Protein AF-A0A9D4F989-F1 (afdb_monomer_lite)

Structure (mmCIF, N/CA/C/O backbone):
data_AF-A0A9D4F989-F1
#
_entry.id   AF-A0A9D4F989-F1
#
loop_
_atom_site.group_PDB
_atom_site.id
_atom_site.type_symbol
_atom_site.label_atom_id
_atom_site.label_alt_id
_atom_site.label_comp_id
_atom_site.label_asym_id
_atom_site.label_entity_id
_atom_site.label_seq_id
_atom_site.pdbx_PDB_ins_code
_atom_site.Cartn_x
_atom_site.Cartn_y
_atom_site.Cartn_z
_atom_site.occupancy
_atom_site.B_iso_or_equiv
_atom_site.auth_seq_id
_atom_site.auth_comp_id
_atom_site.auth_asym_id
_atom_site.auth_atom_id
_atom_site.pdbx_PDB_model_num
ATOM 1 N N . MET A 1 1 ? -11.561 19.143 6.653 1.00 54.91 1 MET A N 1
ATOM 2 C CA . MET A 1 1 ? -11.334 17.768 7.150 1.00 54.91 1 MET A CA 1
ATOM 3 C C . MET A 1 1 ? -10.970 16.896 5.961 1.00 54.91 1 MET A C 1
ATOM 5 O O . MET A 1 1 ? -11.530 17.117 4.899 1.00 54.91 1 MET A O 1
ATOM 9 N N . GLY A 1 2 ? -9.985 16.008 6.096 1.00 77.81 2 GLY A N 1
ATOM 10 C CA . GLY A 1 2 ? -9.542 15.146 4.992 1.00 77.81 2 GLY A CA 1
ATOM 11 C C . GLY A 1 2 ? -10.438 13.919 4.803 1.00 77.81 2 GLY A C 1
ATOM 12 O O . GLY A 1 2 ? -11.160 13.530 5.721 1.00 77.81 2 GLY A O 1
ATOM 13 N N . THR A 1 3 ? -10.338 13.276 3.637 1.00 82.25 3 THR A N 1
ATOM 14 C CA . THR A 1 3 ? -11.141 12.113 3.210 1.00 82.25 3 THR A CA 1
ATOM 15 C C . THR A 1 3 ? -11.214 10.993 4.257 1.00 82.25 3 THR A C 1
ATOM 17 O O . THR A 1 3 ? -12.277 10.416 4.474 1.00 82.25 3 THR A O 1
ATOM 20 N N . ALA A 1 4 ? -10.119 10.717 4.974 1.00 82.19 4 ALA A N 1
ATOM 21 C CA . ALA A 1 4 ? -10.080 9.708 6.038 1.00 82.19 4 ALA A CA 1
ATOM 22 C C . ALA A 1 4 ? -11.000 10.044 7.231 1.00 82.19 4 ALA A C 1
ATOM 24 O O . ALA A 1 4 ? -11.661 9.160 7.781 1.00 82.19 4 ALA A O 1
ATOM 25 N N . GLY A 1 5 ? -11.095 11.325 7.602 1.00 83.75 5 GLY A N 1
ATOM 26 C CA . GLY A 1 5 ? -11.974 11.789 8.678 1.00 83.75 5 GLY A CA 1
ATOM 27 C C . GLY A 1 5 ? -13.455 11.639 8.327 1.00 83.75 5 GLY A C 1
ATOM 28 O O . GLY A 1 5 ? -14.257 11.242 9.172 1.00 83.75 5 GLY A O 1
ATOM 29 N N . ASP A 1 6 ? -13.819 11.868 7.062 1.00 87.56 6 ASP A N 1
ATOM 30 C CA . ASP A 1 6 ? -15.190 11.652 6.589 1.00 87.56 6 ASP A CA 1
ATOM 31 C C . ASP A 1 6 ? -15.585 10.174 6.572 1.00 87.56 6 ASP A C 1
ATOM 33 O O . ASP A 1 6 ? -16.727 9.836 6.895 1.00 87.56 6 ASP A O 1
ATOM 37 N N . ILE A 1 7 ? -14.651 9.280 6.245 1.00 85.81 7 ILE A N 1
ATOM 38 C CA . ILE A 1 7 ? -14.887 7.833 6.292 1.00 85.81 7 ILE A CA 1
ATOM 39 C C . ILE A 1 7 ? -15.114 7.376 7.736 1.00 85.81 7 ILE A C 1
ATOM 41 O O . ILE A 1 7 ? -16.089 6.672 7.999 1.00 85.81 7 ILE A O 1
ATOM 45 N N . LEU A 1 8 ? -14.272 7.818 8.677 1.00 86.81 8 LEU A N 1
ATOM 46 C CA . LEU A 1 8 ? -14.435 7.521 10.106 1.00 86.81 8 LEU A CA 1
ATOM 47 C C . LEU A 1 8 ? -15.788 7.999 10.637 1.00 86.81 8 LEU A C 1
ATOM 49 O O . LEU A 1 8 ? -16.505 7.241 11.289 1.00 86.81 8 LEU A O 1
ATOM 53 N N . ARG A 1 9 ? -16.186 9.228 10.294 1.00 87.44 9 ARG A N 1
ATOM 54 C CA . ARG A 1 9 ? -17.482 9.785 10.697 1.00 87.44 9 ARG A CA 1
ATOM 55 C C . ARG A 1 9 ? -18.658 8.963 10.165 1.00 87.44 9 ARG A C 1
ATOM 57 O O . ARG A 1 9 ? -19.626 8.757 10.891 1.00 87.44 9 ARG A O 1
ATOM 64 N N . ARG A 1 10 ? -18.579 8.475 8.922 1.00 89.44 10 ARG A N 1
ATOM 65 C CA . ARG A 1 10 ? -19.621 7.632 8.303 1.00 89.44 10 ARG A CA 1
ATOM 66 C C . ARG A 1 10 ? -19.702 6.230 8.908 1.00 89.44 10 ARG A C 1
ATOM 68 O O . ARG A 1 10 ? -20.779 5.644 8.903 1.00 89.44 10 ARG A O 1
ATOM 75 N N . LEU A 1 11 ? -18.596 5.690 9.418 1.00 89.44 11 LEU A N 1
ATOM 76 C CA . LEU A 1 11 ? -18.585 4.398 10.113 1.00 89.44 11 LEU A CA 1
ATOM 77 C C . LEU A 1 11 ? -19.274 4.464 11.486 1.00 89.44 11 LEU A C 1
ATOM 79 O O . LEU A 1 11 ? -19.804 3.455 11.954 1.00 89.44 11 LEU A O 1
ATOM 83 N N . GLY A 1 12 ? -19.310 5.652 12.093 1.00 89.69 12 GLY A N 1
ATOM 84 C CA . GLY A 1 12 ? -19.971 5.912 13.365 1.00 89.69 12 GLY A CA 1
ATOM 85 C C . GLY A 1 12 ? -19.140 5.497 14.590 1.00 89.69 12 GLY A C 1
ATOM 86 O O . GLY A 1 12 ? -18.182 4.731 14.482 1.00 89.69 12 GLY A O 1
ATOM 87 N N . PRO A 1 13 ? -19.512 5.973 15.791 1.00 87.25 13 PRO A N 1
ATOM 88 C CA . PRO A 1 13 ? -18.691 5.863 17.004 1.00 87.25 13 PRO A CA 1
ATOM 89 C C . PRO A 1 13 ? -18.551 4.436 17.557 1.00 87.25 13 PRO A C 1
ATOM 91 O O . PRO A 1 13 ? -17.716 4.194 18.418 1.00 87.25 13 PRO A O 1
ATOM 94 N N . LYS A 1 14 ? -19.365 3.487 17.079 1.00 91.38 14 LYS A N 1
ATOM 95 C CA . LYS A 1 14 ? -19.327 2.072 17.491 1.00 91.38 14 LYS A CA 1
ATOM 96 C C . LYS A 1 14 ? -18.559 1.180 16.510 1.00 91.38 14 LYS A C 1
ATOM 98 O O . LYS A 1 14 ? -18.601 -0.042 16.635 1.00 91.38 14 LYS A O 1
ATOM 103 N N . ALA A 1 15 ? -17.919 1.759 15.495 1.00 89.56 15 ALA A N 1
ATOM 104 C CA . ALA A 1 15 ? -17.136 0.986 14.545 1.00 89.56 15 ALA A CA 1
ATOM 105 C C . ALA A 1 15 ? -15.944 0.327 15.249 1.00 89.56 15 ALA A C 1
ATOM 107 O O . ALA A 1 15 ? -15.172 0.990 15.939 1.00 89.56 15 ALA A O 1
ATOM 108 N N . SER A 1 16 ? -15.788 -0.984 15.067 1.00 90.94 16 SER A N 1
ATOM 109 C CA . SER A 1 16 ? -14.613 -1.692 15.569 1.00 90.94 16 SER A CA 1
ATOM 110 C C . SER A 1 16 ? -13.362 -1.263 14.804 1.00 90.94 16 SER A C 1
ATOM 112 O O . SER A 1 16 ? -13.427 -0.921 13.620 1.00 90.94 16 SER A O 1
ATOM 114 N N . VAL A 1 17 ? -12.204 -1.352 15.461 1.00 85.88 17 VAL A N 1
ATOM 115 C CA . VAL A 1 17 ? -10.896 -1.056 14.850 1.00 85.88 17 VAL A CA 1
ATOM 116 C C . VAL A 1 17 ? -10.692 -1.858 13.559 1.00 85.88 17 VAL A C 1
ATOM 118 O O . VAL A 1 17 ? -10.295 -1.297 12.545 1.00 85.88 17 VAL A O 1
ATOM 121 N N . GLN A 1 18 ? -11.066 -3.142 13.545 1.00 84.56 18 GLN A N 1
ATOM 122 C CA . GLN A 1 18 ? -11.000 -3.986 12.344 1.00 84.56 18 GLN A CA 1
ATOM 123 C C . GLN A 1 18 ? -11.855 -3.456 11.188 1.00 84.56 18 GLN A C 1
ATOM 125 O O . GLN A 1 18 ? -11.405 -3.455 10.045 1.00 84.56 18 GLN A O 1
ATOM 130 N N . LYS A 1 19 ? -13.065 -2.956 11.468 1.00 85.62 19 LYS A N 1
ATOM 131 C CA . LYS A 1 19 ? -13.955 -2.400 10.440 1.00 85.62 19 LYS A CA 1
ATOM 132 C C . LYS A 1 19 ? -13.428 -1.078 9.878 1.00 85.62 19 LYS A C 1
ATOM 134 O O . LYS A 1 19 ? -13.621 -0.796 8.697 1.00 85.62 19 LYS A O 1
ATOM 139 N N . VAL A 1 20 ? -12.749 -0.282 10.706 1.00 87.75 20 VAL A N 1
ATOM 140 C CA . VAL A 1 20 ? -12.052 0.939 10.272 1.00 87.75 20 VAL A CA 1
ATOM 141 C C . VAL A 1 20 ? -10.888 0.591 9.349 1.00 87.75 20 VAL A C 1
ATOM 143 O O . VAL A 1 20 ? -10.819 1.141 8.252 1.00 87.75 20 VAL A O 1
ATOM 146 N N . ILE A 1 21 ? -10.031 -0.354 9.753 1.00 85.00 21 ILE A N 1
ATOM 147 C CA . ILE A 1 21 ? -8.879 -0.805 8.958 1.00 85.00 21 ILE A CA 1
ATOM 148 C C . ILE A 1 21 ? -9.345 -1.350 7.607 1.00 85.00 21 ILE A C 1
ATOM 150 O O . ILE A 1 21 ? -8.929 -0.825 6.581 1.00 85.00 21 ILE A O 1
ATOM 154 N N . GLN A 1 22 ? -10.300 -2.287 7.586 1.00 84.50 22 GLN A N 1
ATOM 155 C CA . GLN A 1 22 ? -10.853 -2.822 6.335 1.00 84.50 22 GLN A CA 1
ATOM 156 C C . GLN A 1 22 ? -11.429 -1.731 5.431 1.00 84.50 22 GLN A C 1
ATOM 158 O O . GLN A 1 22 ? -11.277 -1.773 4.210 1.00 84.50 22 GLN A O 1
ATOM 163 N N . LYS A 1 23 ? -12.117 -0.737 6.008 1.00 86.06 23 LYS A N 1
ATOM 164 C CA . LYS A 1 23 ? -12.688 0.349 5.211 1.00 86.06 23 LYS A CA 1
ATOM 165 C C . LYS A 1 23 ? -11.601 1.244 4.62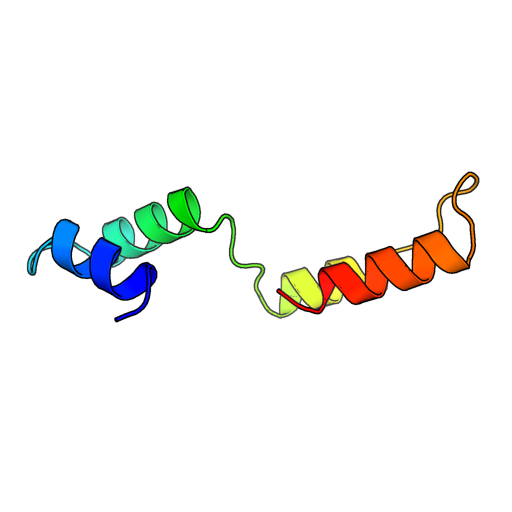8 1.00 86.06 23 LYS A C 1
ATOM 167 O O . LYS A 1 23 ? -11.757 1.717 3.504 1.00 86.06 23 LYS A O 1
ATOM 172 N N . PHE A 1 24 ? -10.532 1.476 5.377 1.00 84.25 24 PHE A N 1
ATOM 173 C CA . PHE A 1 24 ? -9.395 2.263 4.923 1.00 84.25 24 PHE A CA 1
ATOM 174 C C . PHE A 1 24 ? -8.618 1.512 3.843 1.00 84.25 24 PHE A C 1
ATOM 176 O O . PHE A 1 24 ? -8.395 2.090 2.788 1.00 84.25 24 PHE A O 1
ATOM 183 N N . GLU A 1 25 ? -8.343 0.221 4.022 1.00 82.31 25 GLU A N 1
ATOM 184 C CA . GLU A 1 25 ? -7.732 -0.634 2.995 1.00 82.31 25 GLU A CA 1
ATOM 185 C C . GLU A 1 25 ? -8.577 -0.686 1.715 1.00 82.31 25 GLU A C 1
ATOM 187 O O . GLU A 1 25 ? -8.063 -0.537 0.611 1.00 82.31 25 GLU A O 1
ATOM 192 N N . SER A 1 26 ? -9.901 -0.809 1.844 1.00 81.19 26 SER A N 1
ATOM 193 C CA . SER A 1 26 ? -10.819 -0.784 0.699 1.00 81.19 26 SER A CA 1
ATOM 194 C C . SER A 1 26 ? -10.873 0.572 -0.013 1.00 81.19 26 SER A C 1
ATOM 196 O O . SER A 1 26 ? -11.239 0.605 -1.186 1.00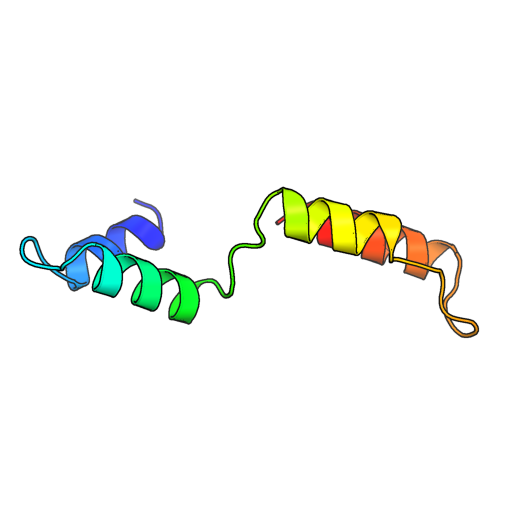 81.19 26 SER A O 1
ATOM 198 N N . THR A 1 27 ? -10.593 1.681 0.678 1.00 82.69 27 THR A N 1
ATOM 199 C CA . THR A 1 27 ? -10.760 3.036 0.117 1.00 82.69 27 THR A CA 1
ATOM 200 C C . THR A 1 27 ? -9.444 3.638 -0.371 1.00 82.69 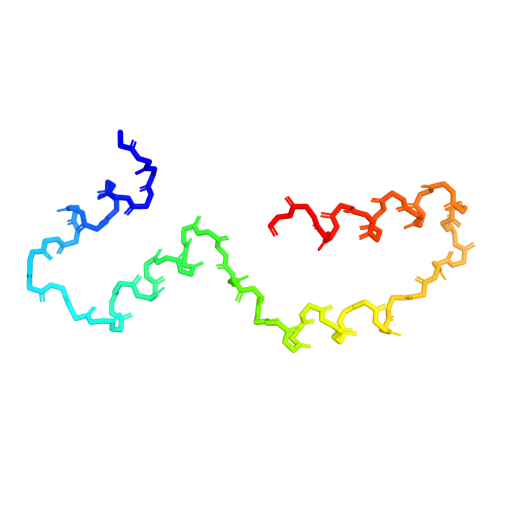27 THR A C 1
ATOM 202 O O . THR A 1 27 ? -9.443 4.382 -1.346 1.00 82.69 27 THR A O 1
ATOM 205 N N . PHE A 1 28 ? -8.335 3.323 0.293 1.00 80.75 28 PHE A N 1
ATOM 206 C CA . PHE A 1 28 ? -7.005 3.865 0.012 1.00 80.75 28 PHE A CA 1
ATOM 207 C C . PHE A 1 28 ? -6.041 2.818 -0.564 1.00 80.75 28 PHE A C 1
ATOM 209 O O . PHE A 1 28 ? -4.933 3.168 -0.954 1.00 80.75 28 PHE A O 1
ATOM 216 N N . GLY A 1 29 ? -6.463 1.553 -0.661 1.00 75.19 29 GLY A N 1
ATOM 217 C CA . GLY A 1 29 ? -5.596 0.434 -1.020 1.00 75.19 29 GLY A CA 1
ATOM 218 C C . GLY A 1 29 ? -4.810 -0.094 0.182 1.00 75.19 29 GLY A C 1
ATOM 219 O O . GLY A 1 29 ? -4.929 0.405 1.303 1.00 75.19 29 GLY A O 1
ATOM 220 N N . ALA A 1 30 ? -3.998 -1.128 -0.049 1.00 64.62 30 ALA A N 1
ATOM 221 C CA . ALA A 1 30 ? -3.067 -1.615 0.961 1.00 64.62 30 ALA A CA 1
ATOM 222 C C . ALA A 1 30 ? -2.050 -0.507 1.264 1.00 64.62 30 ALA A C 1
ATOM 224 O O . ALA A 1 30 ? -1.237 -0.157 0.409 1.00 64.62 30 ALA A O 1
ATOM 225 N N . VAL A 1 31 ? -2.104 0.051 2.475 1.00 67.69 31 VAL A N 1
ATOM 226 C CA . VAL A 1 31 ? -1.039 0.925 2.969 1.00 67.69 31 VAL A CA 1
ATOM 227 C C . VAL A 1 31 ? 0.176 0.026 3.143 1.00 67.69 31 VAL A C 1
ATOM 229 O O . VAL A 1 31 ? 0.225 -0.778 4.074 1.00 67.69 31 VAL A O 1
ATOM 232 N N . ASP A 1 32 ? 1.113 0.092 2.200 1.00 66.50 32 ASP A N 1
ATOM 233 C CA . ASP A 1 32 ? 2.324 -0.713 2.277 1.00 66.50 32 ASP A CA 1
ATOM 234 C C . ASP A 1 32 ? 3.014 -0.439 3.619 1.00 66.50 32 ASP A C 1
ATOM 236 O O . ASP A 1 32 ? 3.278 0.706 3.996 1.00 66.50 32 ASP A O 1
ATOM 240 N N . THR A 1 33 ? 3.315 -1.500 4.368 1.00 71.00 33 THR A N 1
ATOM 241 C CA . THR A 1 33 ? 4.120 -1.356 5.581 1.00 71.00 33 THR A CA 1
ATOM 242 C C . THR A 1 33 ? 5.523 -0.886 5.203 1.00 71.00 33 THR A C 1
ATOM 244 O O . THR A 1 33 ? 5.993 -1.144 4.092 1.00 71.00 33 THR A O 1
ATOM 247 N N . LYS A 1 34 ? 6.249 -0.250 6.133 1.00 67.38 34 LYS A N 1
ATOM 248 C CA . LYS A 1 34 ? 7.650 0.151 5.900 1.00 67.38 34 LYS A CA 1
ATOM 249 C C . LYS A 1 34 ? 8.502 -1.005 5.361 1.00 67.38 34 LYS A C 1
ATOM 251 O O . LYS A 1 34 ? 9.307 -0.799 4.456 1.00 67.38 34 LYS A O 1
ATOM 256 N N . GLU A 1 35 ? 8.297 -2.221 5.870 1.00 71.44 35 GLU A N 1
ATOM 257 C CA . GLU A 1 35 ? 9.002 -3.414 5.385 1.00 71.44 35 GLU A CA 1
ATOM 258 C C . GLU A 1 35 ? 8.614 -3.777 3.949 1.00 71.44 35 GLU A C 1
ATOM 260 O O . GLU A 1 35 ? 9.468 -4.172 3.157 1.00 71.44 35 GLU A O 1
ATOM 265 N N . THR A 1 36 ? 7.339 -3.620 3.591 1.00 71.38 36 THR A N 1
ATOM 266 C CA . THR A 1 36 ? 6.837 -3.893 2.239 1.00 71.38 36 THR A CA 1
ATOM 267 C C . THR A 1 36 ? 7.377 -2.874 1.234 1.00 71.38 36 THR A C 1
ATOM 269 O O . THR A 1 36 ? 7.803 -3.263 0.146 1.00 71.38 36 THR A O 1
ATOM 272 N N . ILE A 1 37 ? 7.460 -1.596 1.616 1.00 73.06 37 ILE A N 1
ATOM 273 C CA . ILE A 1 37 ? 8.067 -0.530 0.802 1.00 73.06 37 ILE A CA 1
ATOM 274 C C . ILE A 1 37 ? 9.554 -0.818 0.562 1.00 73.06 37 ILE A C 1
ATOM 276 O O . ILE A 1 37 ? 10.005 -0.820 -0.583 1.00 73.06 37 ILE A O 1
ATOM 280 N N . LEU A 1 38 ? 10.314 -1.122 1.622 1.00 74.62 38 LEU A N 1
ATOM 281 C CA . LEU A 1 38 ? 11.742 -1.440 1.510 1.00 74.62 38 LEU A CA 1
ATOM 282 C C . LEU A 1 38 ? 11.982 -2.684 0.655 1.00 74.62 38 LEU A C 1
ATOM 284 O O . LEU A 1 38 ? 12.877 -2.693 -0.187 1.00 74.62 38 LEU A O 1
ATOM 288 N N . ARG A 1 39 ? 11.153 -3.719 0.809 1.00 75.44 39 ARG A N 1
ATOM 289 C CA . ARG A 1 39 ? 11.235 -4.917 -0.030 1.00 75.44 39 ARG A CA 1
ATOM 290 C C . ARG A 1 39 ? 10.994 -4.588 -1.503 1.00 75.44 39 ARG A C 1
ATOM 292 O O . ARG A 1 39 ? 11.777 -5.023 -2.339 1.00 75.44 39 ARG A O 1
ATOM 299 N N . LYS A 1 40 ? 9.956 -3.808 -1.829 1.00 74.88 40 LYS A N 1
ATOM 300 C CA . LYS A 1 40 ? 9.671 -3.368 -3.209 1.00 74.88 40 LYS A CA 1
ATOM 301 C C . LYS A 1 40 ? 10.800 -2.512 -3.790 1.00 74.88 40 LYS A C 1
ATOM 303 O O . LYS A 1 40 ? 11.054 -2.589 -4.991 1.00 74.88 40 LYS A O 1
ATOM 308 N N . PHE A 1 41 ? 11.485 -1.731 -2.954 1.00 73.19 41 PHE A N 1
ATOM 309 C CA . PHE A 1 41 ? 12.648 -0.942 -3.355 1.00 73.19 41 PHE A CA 1
ATOM 310 C C . PHE A 1 41 ? 13.840 -1.828 -3.719 1.00 73.19 41 PHE A C 1
ATOM 312 O O . PHE 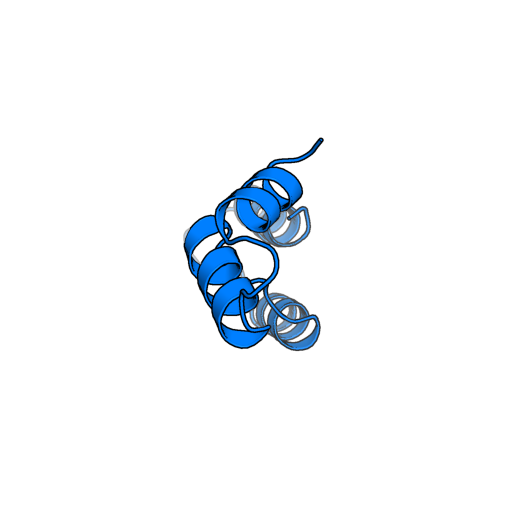A 1 41 ? 14.321 -1.761 -4.845 1.00 73.19 41 PHE A O 1
ATOM 319 N N . TYR A 1 42 ? 14.271 -2.707 -2.810 1.00 77.19 42 TYR A N 1
ATOM 320 C CA . TYR A 1 42 ? 15.411 -3.594 -3.064 1.00 77.19 42 TYR A CA 1
ATOM 321 C C . TYR A 1 42 ? 15.136 -4.635 -4.156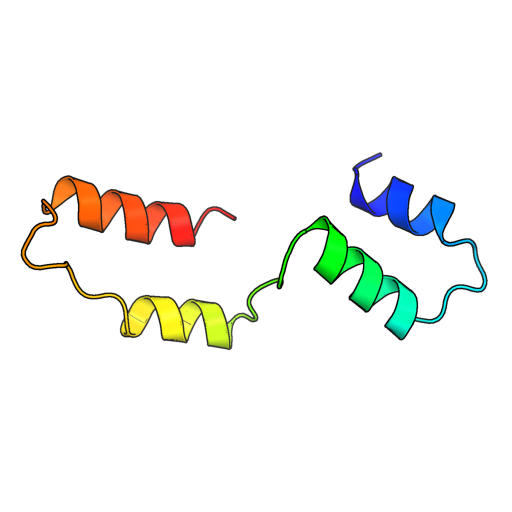 1.00 77.19 42 TYR A C 1
ATOM 323 O O . TYR A 1 42 ? 16.070 -5.102 -4.800 1.00 77.19 42 TYR A O 1
ATOM 331 N N . ALA A 1 43 ? 13.869 -4.991 -4.376 1.00 78.38 43 ALA A N 1
ATOM 332 C CA . ALA A 1 43 ? 13.458 -5.900 -5.441 1.00 78.38 43 ALA A CA 1
ATOM 333 C C . ALA A 1 43 ? 13.202 -5.200 -6.788 1.00 78.38 43 ALA A C 1
ATOM 335 O O . ALA A 1 43 ? 13.002 -5.884 -7.790 1.00 78.38 43 ALA A O 1
ATOM 336 N N . SER A 1 44 ? 13.175 -3.863 -6.841 1.00 79.31 44 SER A N 1
ATOM 337 C CA . SER A 1 44 ? 12.980 -3.156 -8.107 1.00 79.31 44 SER A CA 1
ATOM 338 C C . SER A 1 44 ? 14.248 -3.229 -8.944 1.00 79.31 44 SER A C 1
ATOM 340 O O . SER A 1 44 ? 15.282 -2.679 -8.580 1.00 79.31 44 SER A O 1
ATOM 342 N N . GLN A 1 45 ? 14.140 -3.886 -10.093 1.00 81.38 45 GLN A N 1
ATOM 343 C CA . GLN A 1 45 ? 15.129 -3.840 -11.161 1.00 81.38 45 GLN A CA 1
ATOM 344 C C . GLN A 1 45 ? 14.531 -3.119 -12.373 1.00 81.38 45 GLN A C 1
ATOM 346 O O . GLN A 1 45 ? 13.303 -3.025 -12.522 1.00 81.38 45 GLN A O 1
ATOM 351 N N . GLN A 1 46 ? 15.405 -2.549 -13.199 1.00 83.81 46 GLN A N 1
ATOM 352 C CA . GLN A 1 46 ? 15.014 -1.988 -14.486 1.00 83.81 46 GLN A CA 1
ATOM 353 C C . GLN A 1 46 ? 14.556 -3.133 -15.391 1.00 83.81 46 GLN A C 1
ATOM 355 O O . GLN A 1 46 ? 15.224 -4.162 -15.461 1.00 83.81 46 GLN A O 1
ATOM 360 N N . LEU A 1 47 ? 13.413 -2.966 -16.054 1.00 85.25 47 LEU A N 1
ATOM 361 C CA . LEU A 1 47 ? 12.944 -3.945 -17.037 1.00 85.25 47 LEU A CA 1
ATOM 362 C C . LEU A 1 47 ? 13.734 -3.793 -18.344 1.00 85.25 47 LEU A C 1
ATOM 364 O O . LEU A 1 47 ? 14.099 -2.676 -18.708 1.00 85.25 47 LEU A O 1
ATOM 368 N N . ASP A 1 48 ? 13.923 -4.882 -19.090 1.00 83.44 48 ASP A N 1
ATOM 369 C CA . ASP A 1 48 ? 14.713 -4.882 -20.336 1.00 83.44 48 ASP A CA 1
ATOM 370 C C . ASP A 1 48 ? 14.198 -3.885 -21.388 1.00 83.44 48 ASP A C 1
ATOM 372 O O . ASP A 1 48 ? 14.966 -3.314 -22.159 1.00 83.44 48 ASP A O 1
ATOM 376 N N . SER A 1 49 ? 12.885 -3.642 -21.405 1.00 87.56 49 SER A N 1
ATOM 377 C CA . SER A 1 49 ? 12.223 -2.693 -22.305 1.00 87.56 49 SER A CA 1
ATOM 378 C C . SER A 1 49 ? 12.036 -1.293 -21.706 1.00 87.56 49 SER A C 1
ATOM 380 O O . SER A 1 49 ? 11.439 -0.424 -22.341 1.00 87.56 49 SER A O 1
ATOM 382 N N . GLU A 1 50 ? 12.463 -1.066 -20.463 1.00 85.81 50 GLU A N 1
ATOM 383 C CA . GLU A 1 50 ? 12.278 0.196 -19.750 1.00 85.81 50 GLU A CA 1
ATOM 384 C C . GLU A 1 50 ? 13.513 1.083 -19.929 1.00 85.81 50 GLU A C 1
ATOM 386 O O . GLU A 1 50 ? 14.651 0.657 -19.745 1.00 85.81 50 GLU A O 1
ATOM 391 N N . SER A 1 51 ? 13.305 2.353 -20.275 1.00 86.25 51 SER A N 1
ATOM 392 C CA . SER A 1 51 ? 14.398 3.324 -20.309 1.00 86.25 51 SER A CA 1
ATOM 393 C C . SER A 1 51 ? 14.851 3.682 -18.889 1.00 86.25 51 SER A C 1
ATOM 395 O O . SER A 1 51 ? 14.060 3.662 -17.946 1.00 86.25 51 SER A O 1
ATOM 397 N N . ILE A 1 52 ? 16.107 4.107 -18.728 1.00 82.62 52 IL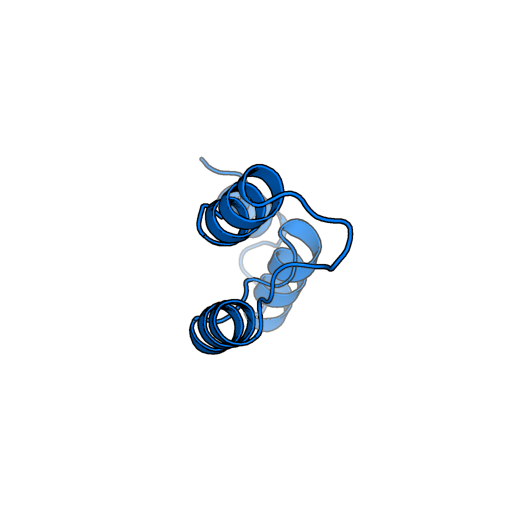E A N 1
ATOM 398 C CA . ILE A 1 52 ? 16.653 4.531 -17.423 1.00 82.62 52 ILE A CA 1
ATOM 399 C C . ILE A 1 52 ? 15.799 5.659 -16.804 1.00 82.62 52 ILE A C 1
ATOM 401 O O . ILE A 1 52 ? 15.558 5.696 -15.594 1.00 82.62 52 ILE A O 1
ATOM 405 N N . ALA A 1 53 ? 15.285 6.571 -17.636 1.00 83.94 53 ALA A N 1
ATOM 406 C CA . ALA A 1 53 ? 14.383 7.637 -17.202 1.00 83.94 53 ALA A CA 1
ATOM 407 C C . ALA A 1 53 ? 13.022 7.100 -16.713 1.00 83.94 53 ALA A C 1
ATOM 409 O O . ALA A 1 53 ? 12.500 7.581 -15.705 1.00 83.94 53 ALA A O 1
ATOM 410 N N . GLY A 1 54 ? 12.465 6.085 -17.384 1.00 81.88 54 GLY A N 1
ATOM 411 C CA . GLY A 1 54 ? 11.244 5.399 -16.950 1.00 81.88 54 GLY A CA 1
ATOM 412 C C . GLY A 1 54 ? 11.434 4.686 -15.611 1.00 81.88 54 GLY A C 1
ATOM 413 O O . GLY A 1 54 ? 10.678 4.931 -14.669 1.00 81.88 54 GLY A O 1
ATOM 414 N N . TYR A 1 55 ? 12.526 3.930 -15.485 1.00 81.88 55 TYR A N 1
ATOM 415 C CA . TYR A 1 55 ? 12.887 3.217 -14.262 1.00 81.88 55 TYR A CA 1
ATOM 416 C C . TYR A 1 55 ? 13.025 4.157 -13.060 1.00 81.88 55 TYR A C 1
ATOM 418 O O . TYR A 1 55 ? 12.363 3.989 -12.034 1.00 81.88 55 TYR A O 1
ATOM 426 N N . THR A 1 56 ? 13.832 5.211 -13.200 1.00 79.81 56 THR A N 1
ATOM 427 C CA . THR A 1 56 ? 14.045 6.189 -12.123 1.00 79.81 56 THR A CA 1
ATOM 428 C C . THR A 1 56 ? 12.767 6.938 -11.746 1.00 79.81 56 THR A C 1
ATOM 430 O O . THR A 1 56 ? 12.577 7.261 -10.573 1.00 79.81 56 THR A O 1
ATOM 433 N N . SER A 1 57 ? 11.863 7.181 -12.699 1.00 79.12 57 SER A N 1
ATOM 434 C CA . SER A 1 57 ? 10.568 7.818 -12.434 1.00 79.12 57 SER A CA 1
ATOM 435 C C . SER A 1 57 ? 9.614 6.889 -11.682 1.00 79.12 57 SER A C 1
ATOM 437 O O . SER A 1 57 ? 8.963 7.329 -10.735 1.00 79.12 57 SER A O 1
ATOM 439 N N . ARG A 1 58 ? 9.572 5.598 -12.034 1.00 81.44 58 ARG A N 1
ATOM 440 C CA . ARG A 1 58 ? 8.752 4.576 -11.362 1.00 81.44 58 ARG A CA 1
ATOM 441 C C . ARG A 1 58 ? 9.208 4.322 -9.929 1.00 81.44 58 ARG A C 1
ATOM 443 O O . ARG A 1 58 ? 8.379 4.316 -9.016 1.00 81.44 58 ARG A O 1
ATOM 450 N N . VAL A 1 59 ? 10.516 4.173 -9.715 1.00 76.69 59 VAL A N 1
ATOM 451 C CA . VAL A 1 59 ? 11.079 4.022 -8.364 1.00 76.69 59 VAL A CA 1
ATOM 452 C C . VAL A 1 59 ? 10.755 5.261 -7.523 1.00 76.69 59 VAL A C 1
ATOM 454 O O . VAL A 1 59 ? 10.223 5.130 -6.427 1.00 76.69 59 VAL A O 1
ATOM 457 N N . LYS A 1 60 ? 10.938 6.473 -8.065 1.00 68.00 60 LYS A N 1
ATOM 458 C CA . LYS A 1 60 ? 10.570 7.722 -7.371 1.00 68.00 60 LYS A CA 1
ATOM 459 C C . LYS A 1 60 ? 9.069 7.843 -7.076 1.00 68.00 60 LYS A C 1
ATOM 461 O O . LYS A 1 60 ? 8.708 8.329 -6.007 1.00 68.00 60 LYS A O 1
ATOM 466 N N . PHE A 1 61 ? 8.192 7.427 -7.993 1.00 61.88 61 PHE A N 1
ATOM 467 C CA . PHE A 1 61 ? 6.736 7.494 -7.809 1.00 61.88 61 PHE A CA 1
ATOM 468 C C . PHE A 1 61 ? 6.245 6.532 -6.722 1.00 61.88 61 PHE A C 1
ATOM 470 O O . PHE A 1 61 ? 5.387 6.892 -5.921 1.00 61.88 61 PHE A O 1
ATOM 477 N N . THR A 1 62 ? 6.872 5.358 -6.621 1.00 58.97 62 THR A N 1
ATOM 478 C CA . THR A 1 62 ? 6.626 4.369 -5.555 1.00 58.97 62 THR A CA 1
ATOM 479 C C . THR A 1 62 ? 7.015 4.902 -4.162 1.00 58.97 62 THR A C 1
ATOM 481 O O . THR A 1 62 ? 6.796 4.232 -3.162 1.00 58.97 62 THR A O 1
ATOM 484 N N . HIS A 1 63 ? 7.630 6.087 -4.063 1.00 55.25 63 HIS A N 1
ATOM 485 C CA . HIS A 1 63 ? 8.148 6.664 -2.813 1.00 55.25 63 HIS A CA 1
ATOM 486 C C . HIS A 1 63 ? 7.498 8.006 -2.433 1.00 55.25 63 HIS A C 1
ATOM 488 O O . HIS A 1 63 ? 7.920 8.630 -1.462 1.00 55.25 63 HIS A O 1
ATOM 494 N N . ARG A 1 64 ? 6.506 8.483 -3.203 1.00 50.25 64 ARG A N 1
ATOM 495 C CA . ARG A 1 64 ? 5.778 9.744 -2.945 1.00 50.25 64 ARG A CA 1
ATOM 496 C C . ARG A 1 64 ? 4.332 9.556 -2.461 1.00 50.25 64 ARG A C 1
ATOM 498 O O . ARG A 1 64 ? 3.648 10.566 -2.302 1.00 50.25 64 ARG A O 1
ATOM 505 N N . GLN A 1 65 ? 3.878 8.317 -2.263 1.00 44.41 65 GLN A N 1
ATOM 506 C CA . GLN A 1 65 ? 2.552 8.005 -1.712 1.00 44.41 65 GLN A CA 1
ATOM 507 C C . GLN A 1 65 ? 2.620 7.698 -0.220 1.00 44.41 65 GLN A C 1
ATOM 509 O O . GLN A 1 65 ? 3.618 7.068 0.195 1.00 44.41 65 GLN A O 1
#

Organism: Dreissena polymorpha (NCBI:txid45954)

Secondary structure (DSSP, 8-state):
--HHHHHHHHH-TT--HHHHHHHHHHHH-----HHHHHHHHHT----TTS-HHHHHHHHHHTT--

Sequence (65 aa):
MGTAGDILRRLGPKASVQKVIQKFESTFGAVDTKETILRKFYASQQLDSESIAGYTSRVKFTHRQ

pLDDT: mean 78.58, std 10.17, range [44.41, 91.38]

Radius of gyration: 16.87 Å; chains: 1; bounding box: 37×24×40 Å

Foldseek 3Di:
DDPLVVQVVVCPPPRDPVNSVVSCCVPVNPPQDPVRLVVCLVPQDADPPHDPVRSVVVNVVSVPD